Protein AF-A0AAN7L170-F1 (afdb_monomer_lite)

Secondary structure (DSSP, 8-state):
----SEEEE---HHHHSSEEEEETTEEEEEES--S-TTS--SS-HHHHHHHHHHHHHHHHHH-TT--SEEEEE-PPPP--BTTB----HHHHHHHHHHHHHHHHHS-HHHHTTEEEE--HHHHHT-GGGS---

InterPro domains:
  IPR026057 Trichome birefringence-like, C-terminal domain [PF13839] (2-132)

Organism: Trapa natans (NCBI:txid22666)

Foldseek 3Di:
DDADQEAEDEDFPVLQDFAFADDPNDGQDTHPDDPDPVDDRNAHSLRSVLVVLLVVLLCQLPDPPRPHAYEYEFDQFDQDDPPDGDGPPSRQVRNCNSLVNNCVVHDPNSNVRYYYRYCHVVNSVPSVPDDDD

Radius of gyration: 16.64 Å; chains: 1; bounding box: 42×38×43 Å

Structure (mmCIF, N/CA/C/O backbone):
data_AF-A0AAN7L170-F1
#
_entry.id   AF-A0AAN7L170-F1
#
loop_
_atom_site.group_PDB
_atom_site.id
_atom_site.type_symbol
_atom_site.label_atom_id
_atom_site.label_alt_id
_atom_site.label_comp_id
_atom_site.label_asym_id
_atom_site.label_entity_id
_atom_site.label_seq_id
_atom_site.pdbx_PDB_ins_code
_atom_site.Cartn_x
_atom_site.Cartn_y
_atom_site.Cartn_z
_atom_site.occupancy
_atom_site.B_iso_or_equiv
_atom_site.auth_seq_id
_atom_site.auth_comp_id
_atom_site.auth_asym_id
_atom_site.auth_atom_id
_atom_site.pdbx_PDB_model_num
ATOM 1 N N . MET A 1 1 ? -20.325 -2.074 2.625 1.00 55.62 1 MET A N 1
ATOM 2 C CA . MET A 1 1 ? -19.221 -3.059 2.643 1.00 55.62 1 MET A CA 1
ATOM 3 C C . MET A 1 1 ? -19.632 -4.256 3.482 1.00 55.62 1 MET A C 1
ATOM 5 O O . MET A 1 1 ? -20.476 -4.064 4.352 1.00 55.62 1 MET A O 1
ATOM 9 N N . PRO A 1 2 ? -19.089 -5.459 3.235 1.00 61.72 2 PRO A N 1
ATOM 10 C CA . PRO A 1 2 ? -19.420 -6.644 4.025 1.00 61.72 2 PRO A CA 1
ATOM 11 C C . PRO A 1 2 ? -18.916 -6.493 5.468 1.00 61.72 2 PRO A C 1
ATOM 13 O O . PRO A 1 2 ? -17.970 -5.743 5.712 1.00 61.72 2 PRO A O 1
ATOM 16 N N . GLY A 1 3 ? -19.551 -7.192 6.411 1.00 85.81 3 GLY A N 1
ATOM 17 C CA . GLY A 1 3 ? -19.223 -7.189 7.843 1.00 85.81 3 GLY A CA 1
ATOM 18 C C . GLY A 1 3 ? -17.949 -7.965 8.180 1.00 85.81 3 GLY A C 1
ATOM 19 O O . GLY A 1 3 ? -17.995 -8.881 8.988 1.00 85.81 3 GLY A O 1
ATOM 20 N N . PHE A 1 4 ? -16.836 -7.646 7.518 1.00 93.44 4 PHE A N 1
ATOM 21 C CA . PHE A 1 4 ? -15.537 -8.221 7.849 1.00 93.44 4 PHE A CA 1
ATOM 22 C C . PHE A 1 4 ? -14.966 -7.558 9.101 1.00 93.44 4 PHE A C 1
ATOM 24 O O . PHE A 1 4 ? -14.847 -6.332 9.157 1.00 93.44 4 PHE A O 1
ATOM 31 N N . ASP A 1 5 ? -14.545 -8.375 10.060 1.00 95.62 5 ASP A N 1
ATOM 32 C CA . ASP A 1 5 ? -13.844 -7.905 11.256 1.00 95.62 5 ASP A CA 1
ATOM 33 C C . ASP A 1 5 ? -12.370 -7.591 10.974 1.00 95.62 5 ASP A C 1
ATOM 35 O O . ASP A 1 5 ? -11.798 -6.684 11.577 1.00 95.62 5 ASP A O 1
ATOM 39 N N . VAL A 1 6 ? -11.753 -8.320 10.037 1.00 96.62 6 VAL A N 1
ATOM 40 C CA . VAL A 1 6 ? -10.362 -8.118 9.615 1.00 96.62 6 VAL A CA 1
ATOM 41 C C . VAL A 1 6 ? -10.244 -8.272 8.101 1.00 96.62 6 VAL A C 1
ATOM 43 O O . VAL A 1 6 ? -10.742 -9.235 7.522 1.00 96.62 6 VAL A O 1
ATOM 46 N N . VAL A 1 7 ? -9.543 -7.338 7.464 1.00 96.56 7 VAL A N 1
ATOM 47 C CA . VAL A 1 7 ? -9.187 -7.372 6.043 1.00 96.56 7 VAL A CA 1
ATOM 48 C C . VAL A 1 7 ? -7.672 -7.287 5.929 1.00 96.56 7 VAL A C 1
ATOM 50 O O . VAL A 1 7 ? -7.090 -6.282 6.324 1.00 96.56 7 VAL A O 1
ATOM 53 N N . LEU A 1 8 ? -7.033 -8.313 5.368 1.00 96.38 8 LEU A N 1
ATOM 54 C CA . LEU A 1 8 ? -5.612 -8.289 5.020 1.00 96.38 8 LEU A CA 1
ATOM 55 C C . LEU A 1 8 ? -5.464 -8.070 3.513 1.00 96.38 8 LEU A C 1
ATOM 57 O O . LEU A 1 8 ? -5.891 -8.899 2.712 1.00 96.38 8 LEU A O 1
ATOM 61 N N . LEU A 1 9 ? -4.853 -6.953 3.137 1.00 94.50 9 LEU A N 1
ATOM 62 C CA . LEU A 1 9 ? -4.523 -6.606 1.764 1.00 94.50 9 LEU A CA 1
ATOM 63 C C . LEU A 1 9 ? -3.053 -6.930 1.505 1.00 94.50 9 LEU A C 1
ATOM 65 O O . LEU A 1 9 ? -2.171 -6.510 2.251 1.00 94.50 9 LEU A O 1
ATOM 69 N N . SER A 1 10 ? -2.804 -7.661 0.425 1.00 90.81 10 SER A N 1
ATOM 70 C CA . SER A 1 10 ? -1.468 -7.965 -0.076 1.00 90.81 10 SER A CA 1
ATOM 71 C C . SER A 1 10 ? -1.468 -7.802 -1.591 1.00 90.81 10 SER A C 1
ATOM 73 O O . SER A 1 10 ? -2.327 -8.356 -2.277 1.00 90.81 10 SER A O 1
ATOM 75 N N . SER A 1 11 ? -0.532 -7.014 -2.107 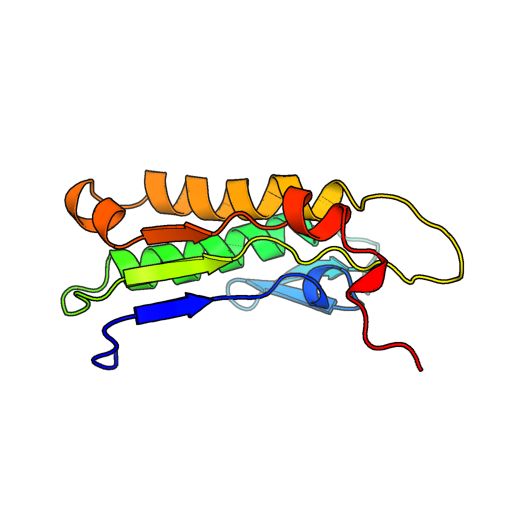1.00 87.62 11 SER A N 1
ATOM 76 C CA . SER A 1 11 ? -0.321 -6.778 -3.535 1.00 87.62 11 SER A CA 1
ATOM 77 C C . SER A 1 11 ? 1.146 -6.375 -3.748 1.00 87.62 11 SER A C 1
ATOM 79 O O . SER A 1 11 ? 1.943 -6.492 -2.825 1.00 87.62 11 SER A O 1
ATOM 81 N N . GLY A 1 12 ? 1.530 -5.948 -4.951 1.00 82.19 12 GLY A N 1
ATOM 82 C CA . GLY A 1 12 ? 2.859 -5.376 -5.212 1.00 82.19 12 GLY A CA 1
ATOM 83 C C . GLY A 1 12 ? 3.509 -5.931 -6.471 1.00 82.19 12 GLY A C 1
ATOM 84 O O . GLY A 1 12 ? 3.679 -5.193 -7.437 1.00 82.19 12 GLY A O 1
ATOM 85 N N . HIS A 1 13 ? 3.789 -7.239 -6.518 1.00 82.81 13 HIS A N 1
ATOM 86 C CA . HIS A 1 13 ? 4.553 -7.856 -7.618 1.00 82.81 13 HIS A CA 1
ATOM 87 C C . HIS A 1 13 ? 4.003 -7.537 -9.014 1.00 82.81 13 HIS A C 1
ATOM 89 O O . HIS A 1 13 ? 4.769 -7.251 -9.930 1.00 82.81 13 HIS A O 1
ATOM 95 N N . TRP A 1 14 ? 2.678 -7.533 -9.199 1.00 85.25 14 TRP A N 1
ATOM 96 C CA . TRP A 1 14 ? 2.072 -7.268 -10.512 1.00 85.25 14 TRP A CA 1
ATOM 97 C C . TRP A 1 14 ? 2.289 -5.837 -11.008 1.00 85.25 14 TRP A C 1
ATOM 99 O O . TRP A 1 14 ? 2.293 -5.615 -12.215 1.00 85.25 14 TRP A O 1
ATOM 109 N N . PHE A 1 15 ? 2.543 -4.879 -10.113 1.00 87.19 15 PHE A N 1
ATOM 110 C CA . PHE A 1 15 ? 2.896 -3.519 -10.512 1.00 87.19 15 PHE A CA 1
ATOM 111 C C . PHE A 1 15 ? 4.307 -3.449 -11.098 1.00 87.19 15 PHE A C 1
ATOM 113 O O . PHE A 1 15 ? 4.568 -2.544 -11.874 1.00 87.19 15 PHE A O 1
ATOM 120 N N . ALA A 1 16 ? 5.203 -4.392 -10.795 1.00 81.75 16 ALA A N 1
ATOM 121 C CA . ALA A 1 16 ? 6.535 -4.450 -11.402 1.00 81.75 16 ALA A CA 1
ATOM 122 C C . ALA A 1 16 ? 6.563 -5.198 -12.752 1.00 81.75 16 ALA A C 1
ATOM 124 O O . ALA A 1 16 ? 7.529 -5.064 -13.507 1.00 81.75 16 ALA A O 1
ATOM 125 N N . LYS A 1 17 ? 5.514 -5.971 -13.076 1.00 85.06 17 LYS A N 1
ATOM 126 C CA . LYS A 1 17 ? 5.393 -6.733 -14.332 1.00 85.06 17 LYS A CA 1
ATOM 127 C C . LYS A 1 17 ? 4.761 -5.889 -15.448 1.00 85.06 17 LYS A C 1
ATOM 129 O O . LYS A 1 17 ? 4.399 -4.733 -15.244 1.00 85.06 17 LYS A O 1
ATOM 134 N N . GLN A 1 18 ? 4.655 -6.460 -16.652 1.00 89.75 18 GLN A N 1
ATOM 135 C CA . GLN A 1 18 ? 4.095 -5.758 -17.807 1.00 89.75 18 GLN A CA 1
ATOM 136 C C . GLN A 1 18 ? 2.624 -5.403 -17.568 1.00 89.75 18 GLN A C 1
ATOM 138 O O . GLN A 1 18 ? 1.774 -6.292 -17.517 1.00 89.75 18 GLN A O 1
ATOM 143 N N . TYR A 1 19 ? 2.327 -4.110 -17.423 1.00 87.69 19 TYR A N 1
ATOM 144 C CA . TYR A 1 19 ? 0.996 -3.642 -17.037 1.00 87.69 19 TYR A CA 1
ATOM 145 C C . TYR A 1 19 ? 0.691 -2.229 -17.548 1.00 87.69 19 TYR A C 1
ATOM 147 O O . TYR A 1 19 ? 1.595 -1.459 -17.876 1.00 87.69 19 TYR A O 1
ATOM 155 N N . VAL A 1 20 ? -0.599 -1.887 -17.582 1.00 92.81 20 VAL A N 1
ATOM 156 C CA . VAL A 1 20 ? -1.114 -0.550 -17.918 1.00 92.81 20 VAL A CA 1
ATOM 157 C C . VAL A 1 20 ? -1.821 0.028 -16.705 1.00 92.81 20 VAL A C 1
ATOM 159 O O . VAL A 1 20 ? -2.649 -0.645 -16.093 1.00 92.81 20 VAL A O 1
ATOM 162 N N . TYR A 1 21 ? -1.536 1.285 -16.376 1.00 92.44 21 TYR A N 1
ATOM 163 C CA . TYR A 1 21 ? -2.194 1.986 -15.280 1.00 92.44 21 TYR A CA 1
ATOM 164 C C . TYR A 1 21 ? -3.259 2.919 -15.828 1.00 92.44 21 TYR A C 1
ATOM 166 O O . TYR A 1 21 ? -2.967 3.830 -16.608 1.00 92.44 21 TYR A O 1
ATOM 174 N N . ALA A 1 22 ? -4.494 2.688 -15.394 1.00 93.12 22 ALA A N 1
ATOM 175 C CA . ALA A 1 22 ? -5.637 3.512 -15.732 1.00 93.12 22 ALA A CA 1
ATOM 176 C C . ALA A 1 22 ? -6.207 4.170 -14.473 1.00 93.12 22 ALA A C 1
ATOM 178 O O . ALA A 1 22 ? -6.364 3.521 -13.439 1.00 93.12 22 ALA A O 1
ATOM 179 N N . LEU A 1 23 ? -6.532 5.455 -14.573 1.00 94.12 23 LEU A N 1
ATOM 180 C CA . LEU A 1 23 ? -7.178 6.227 -13.519 1.00 94.12 23 LEU A CA 1
ATOM 181 C C . LEU A 1 23 ? -8.239 7.120 -14.159 1.00 94.12 23 LEU A C 1
ATOM 183 O O . LEU A 1 23 ? -7.955 7.799 -15.139 1.00 94.12 23 LEU A O 1
ATOM 187 N N . ASN A 1 24 ? -9.463 7.116 -13.622 1.00 93.62 24 ASN A N 1
ATOM 188 C CA . ASN A 1 24 ? -10.585 7.911 -14.145 1.00 93.62 24 ASN A CA 1
ATOM 189 C C . ASN A 1 24 ? -10.823 7.716 -15.657 1.00 93.62 24 ASN A C 1
ATOM 191 O O . ASN A 1 24 ? -11.024 8.679 -16.391 1.00 93.62 24 ASN A O 1
ATOM 195 N N . ASN A 1 25 ? -10.781 6.461 -16.118 1.00 92.69 25 ASN A N 1
ATOM 196 C CA . ASN A 1 25 ? -10.895 6.071 -17.530 1.00 92.69 25 ASN A CA 1
ATOM 197 C C . ASN A 1 25 ? -9.793 6.630 -18.457 1.00 92.69 25 ASN A C 1
ATOM 199 O O . ASN A 1 25 ? -9.921 6.542 -19.676 1.00 92.69 25 ASN A O 1
ATOM 203 N N . GLU A 1 26 ? -8.692 7.156 -17.911 1.00 92.94 26 GLU A N 1
ATOM 204 C CA . GLU A 1 26 ? -7.515 7.591 -18.665 1.00 92.94 26 GLU A CA 1
ATOM 205 C C . GLU A 1 26 ? -6.333 6.643 -18.420 1.00 92.94 26 GLU A C 1
ATOM 207 O O . GLU A 1 26 ? -6.044 6.284 -17.280 1.00 92.94 26 GLU A O 1
ATOM 212 N N . VAL A 1 27 ? -5.606 6.269 -19.478 1.00 93.31 27 VAL A N 1
ATOM 213 C CA . VAL A 1 27 ? -4.304 5.596 -19.347 1.00 93.31 27 VAL A CA 1
ATOM 214 C C . VAL A 1 27 ? -3.257 6.621 -18.910 1.00 93.31 27 VAL A C 1
ATOM 216 O O . VAL A 1 27 ? -2.880 7.502 -19.682 1.00 93.31 27 VAL A O 1
ATOM 219 N N . VAL A 1 28 ? -2.777 6.494 -17.675 1.00 94.56 28 VAL A N 1
ATOM 220 C CA . VAL A 1 28 ? -1.855 7.448 -17.035 1.00 94.56 28 VAL A CA 1
ATOM 221 C C . VAL A 1 28 ? -0.411 6.948 -16.980 1.00 94.56 28 VAL A C 1
ATOM 223 O O . VAL A 1 28 ? 0.500 7.734 -16.718 1.00 94.56 28 VAL A O 1
ATOM 226 N N . GLY A 1 29 ? -0.183 5.662 -17.249 1.00 93.75 29 GLY A N 1
ATOM 227 C CA . GLY A 1 29 ? 1.148 5.068 -17.225 1.00 93.75 29 GLY A CA 1
ATOM 228 C C . GLY A 1 29 ? 1.172 3.595 -17.604 1.00 93.75 29 GLY A C 1
ATOM 229 O O . GLY A 1 29 ? 0.141 3.003 -17.930 1.00 93.75 29 GLY A O 1
ATOM 230 N N . GLY A 1 30 ? 2.358 3.002 -17.542 1.00 90.81 30 GLY A N 1
ATOM 231 C CA . GLY A 1 30 ? 2.571 1.574 -17.736 1.00 90.81 30 GLY A CA 1
ATOM 232 C C . GLY A 1 30 ? 3.918 1.133 -17.176 1.00 90.81 30 GLY A C 1
ATOM 233 O O . GLY A 1 30 ? 4.728 1.959 -16.758 1.00 90.81 30 GLY A O 1
ATOM 234 N N . GLN A 1 31 ? 4.144 -0.174 -17.166 1.00 89.50 31 GLN A N 1
ATOM 235 C CA . GLN A 1 31 ? 5.397 -0.796 -16.745 1.00 89.50 31 GLN A CA 1
ATOM 236 C C . GLN A 1 31 ? 5.794 -1.847 -17.769 1.00 89.50 31 GLN A C 1
ATOM 238 O O . GLN A 1 31 ? 4.942 -2.598 -18.241 1.00 89.50 31 GLN A O 1
ATOM 243 N N . LEU A 1 32 ? 7.071 -1.850 -18.166 1.00 87.19 32 LEU A N 1
ATOM 244 C CA . LEU A 1 32 ? 7.640 -2.676 -19.249 1.00 87.19 32 LEU A CA 1
ATOM 245 C C . LEU A 1 32 ? 6.958 -2.523 -20.629 1.00 87.19 32 LEU A C 1
ATOM 247 O O . LEU A 1 32 ? 7.388 -3.133 -21.603 1.00 87.19 32 LEU A O 1
ATOM 251 N N . TRP A 1 33 ? 5.930 -1.678 -20.743 1.00 84.62 33 TRP A N 1
ATOM 252 C CA . TRP A 1 33 ? 5.205 -1.395 -21.973 1.00 84.62 33 TRP A CA 1
ATOM 253 C C . TRP A 1 33 ? 4.594 0.011 -21.931 1.00 84.62 33 TRP A C 1
ATOM 255 O O . TRP A 1 33 ? 3.911 0.378 -20.976 1.00 84.62 33 TRP A O 1
ATOM 265 N N . TRP A 1 34 ? 4.824 0.793 -22.989 1.00 89.69 34 TRP A N 1
ATOM 266 C CA . TRP A 1 34 ? 4.192 2.097 -23.203 1.00 89.69 34 TRP A CA 1
ATOM 267 C C . TRP A 1 34 ? 3.951 2.308 -24.708 1.00 89.69 34 TRP A C 1
ATOM 269 O O . TRP A 1 34 ? 4.920 2.392 -25.469 1.00 89.69 34 TRP A O 1
ATOM 279 N N . PRO A 1 35 ? 2.686 2.350 -25.168 1.00 82.50 35 PRO A N 1
ATOM 280 C CA . PRO A 1 35 ? 2.357 2.203 -26.588 1.00 82.50 35 PRO A CA 1
ATOM 281 C C . PRO A 1 35 ? 2.606 3.465 -27.410 1.00 82.50 35 PRO A C 1
ATOM 283 O O . PRO A 1 35 ? 2.808 3.382 -28.615 1.00 82.50 35 PRO A O 1
ATOM 286 N N . ASP A 1 36 ? 2.578 4.635 -26.779 1.00 84.44 36 ASP A N 1
ATOM 287 C CA . ASP A 1 36 ? 2.684 5.912 -27.474 1.00 84.44 36 ASP A CA 1
ATOM 288 C C . ASP A 1 36 ? 3.789 6.741 -26.835 1.00 84.44 36 ASP A C 1
ATOM 290 O O . ASP A 1 36 ? 3.615 7.391 -25.808 1.00 84.44 36 ASP A O 1
ATOM 294 N N . LYS A 1 37 ? 4.953 6.683 -27.477 1.00 84.12 37 LYS A N 1
ATOM 295 C CA . LYS A 1 37 ? 6.182 7.333 -27.023 1.00 84.12 37 LYS A CA 1
ATOM 296 C C . LYS A 1 37 ? 6.163 8.853 -27.205 1.00 84.12 37 LYS A C 1
ATOM 298 O O . LYS A 1 37 ? 7.098 9.503 -26.754 1.00 84.12 37 LYS A O 1
ATOM 303 N N . SER A 1 38 ? 5.141 9.418 -27.856 1.00 89.31 38 SER A N 1
ATOM 304 C CA . SER A 1 38 ? 5.008 10.873 -28.007 1.00 89.31 38 SER A CA 1
ATOM 305 C C . SER A 1 38 ? 4.508 11.556 -26.729 1.00 89.31 38 SER A C 1
ATOM 307 O O . SER A 1 38 ? 4.740 12.747 -26.532 1.00 89.31 38 SER A O 1
ATOM 309 N N . ARG A 1 39 ? 3.868 10.793 -25.833 1.00 87.62 39 ARG A N 1
ATOM 310 C CA . ARG A 1 39 ? 3.369 11.251 -24.532 1.00 87.62 39 ARG A CA 1
ATOM 311 C C . ARG A 1 39 ? 4.207 10.683 -23.392 1.00 87.62 39 ARG A C 1
ATOM 313 O O . ARG A 1 39 ? 4.532 9.496 -23.373 1.00 87.62 39 ARG A O 1
ATOM 320 N N . SER A 1 40 ? 4.507 11.523 -22.409 1.00 90.31 40 SER A N 1
ATOM 321 C CA . SER A 1 40 ? 5.146 11.096 -21.164 1.00 90.31 40 SER A CA 1
ATOM 322 C C . SER A 1 40 ? 4.154 10.352 -20.272 1.00 90.31 40 SER A C 1
ATOM 324 O O . SER A 1 40 ? 2.969 10.691 -20.225 1.00 90.31 40 SER A O 1
ATOM 326 N N . MET A 1 41 ? 4.641 9.362 -19.523 1.00 92.75 41 MET A N 1
ATOM 327 C CA . MET A 1 41 ? 3.858 8.751 -18.447 1.00 92.75 41 MET A CA 1
ATOM 328 C C . MET A 1 41 ? 3.617 9.780 -17.338 1.00 92.75 41 MET A C 1
ATOM 330 O O . MET A 1 41 ? 4.543 10.479 -16.928 1.00 92.75 41 MET A O 1
ATOM 334 N N . LYS A 1 42 ? 2.380 9.856 -16.839 1.00 94.31 42 LYS A N 1
ATOM 335 C CA . LYS A 1 42 ? 2.020 10.681 -15.674 1.00 94.31 42 LYS A CA 1
ATOM 336 C C . LYS A 1 42 ? 2.305 9.948 -14.363 1.00 94.31 42 LYS A C 1
ATOM 338 O O . LYS A 1 42 ? 2.569 10.580 -13.347 1.00 94.31 42 LYS A O 1
ATOM 343 N N . VAL A 1 43 ? 2.212 8.619 -14.390 1.00 91.88 43 VAL A N 1
ATOM 344 C CA . VAL A 1 43 ? 2.328 7.744 -13.222 1.00 91.88 43 VAL A CA 1
ATOM 345 C C . VAL A 1 43 ? 3.209 6.549 -13.590 1.00 91.88 43 VAL A C 1
ATOM 347 O O . VAL A 1 43 ? 2.944 5.868 -14.574 1.00 91.88 43 VAL A O 1
ATOM 350 N N . ASN A 1 44 ? 4.262 6.290 -12.818 1.00 88.88 44 ASN A N 1
ATOM 351 C CA . ASN A 1 44 ? 5.070 5.070 -12.934 1.00 88.88 44 ASN A CA 1
ATOM 352 C C . ASN A 1 44 ? 4.472 3.929 -12.084 1.00 88.88 44 ASN A C 1
ATOM 354 O O . ASN A 1 44 ? 3.503 4.134 -11.354 1.00 88.88 44 ASN A O 1
ATOM 358 N N . ASN A 1 45 ? 5.055 2.731 -12.156 1.00 86.19 45 ASN A N 1
ATOM 359 C CA . ASN A 1 45 ? 4.664 1.561 -11.352 1.00 86.19 45 ASN A CA 1
ATOM 360 C C . ASN A 1 45 ? 4.486 1.874 -9.864 1.00 86.19 45 ASN A C 1
ATOM 362 O O . ASN A 1 45 ? 3.469 1.551 -9.249 1.00 86.19 45 ASN A O 1
ATOM 366 N N . THR A 1 46 ? 5.464 2.584 -9.330 1.00 85.12 46 THR A N 1
ATOM 367 C CA . THR A 1 46 ? 5.543 3.075 -7.971 1.00 85.12 46 THR A CA 1
ATOM 368 C C . THR A 1 46 ? 4.357 3.952 -7.579 1.00 85.12 46 THR A C 1
ATOM 370 O O . THR A 1 46 ? 3.670 3.698 -6.585 1.00 85.12 46 THR A O 1
ATOM 373 N N . GLY A 1 47 ? 4.093 4.988 -8.375 1.00 89.94 47 GLY A N 1
ATOM 374 C CA . GLY A 1 47 ? 2.977 5.896 -8.157 1.00 89.94 47 GLY A CA 1
ATOM 375 C C . GLY A 1 47 ? 1.636 5.181 -8.300 1.00 89.94 47 GLY A C 1
ATOM 376 O O . GLY A 1 47 ? 0.732 5.421 -7.504 1.00 89.94 47 GLY A O 1
ATOM 377 N N . ALA A 1 48 ? 1.518 4.256 -9.254 1.00 91.75 48 ALA A N 1
ATOM 378 C CA . ALA A 1 48 ? 0.296 3.495 -9.480 1.00 91.75 48 ALA A CA 1
ATOM 379 C C . ALA A 1 48 ? -0.044 2.605 -8.279 1.00 91.75 48 ALA A C 1
ATOM 381 O O . ALA A 1 48 ? -1.186 2.618 -7.812 1.00 91.75 48 ALA A O 1
ATOM 382 N N . TYR A 1 49 ? 0.947 1.891 -7.734 1.00 90.25 49 TYR A N 1
ATOM 383 C CA . TYR A 1 49 ? 0.768 1.107 -6.514 1.00 90.25 49 TYR A CA 1
ATOM 384 C C . TYR A 1 49 ? 0.346 2.002 -5.351 1.00 90.25 49 TYR A C 1
ATOM 386 O O . TYR A 1 49 ? -0.655 1.746 -4.681 1.00 90.25 49 TYR A O 1
ATOM 394 N N . GLY A 1 50 ? 1.078 3.097 -5.149 1.00 91.44 50 GLY A N 1
ATOM 395 C CA . GLY A 1 50 ? 0.804 4.031 -4.074 1.00 91.44 50 GLY A CA 1
ATOM 396 C C . GLY A 1 50 ? -0.611 4.623 -4.134 1.00 91.44 50 GLY A C 1
ATOM 397 O O . GLY A 1 50 ? -1.255 4.746 -3.092 1.00 91.44 50 GLY A O 1
ATOM 398 N N . ILE A 1 51 ? -1.095 5.002 -5.320 1.00 93.56 51 ILE A N 1
ATOM 399 C CA . ILE A 1 51 ? -2.463 5.508 -5.527 1.00 93.56 51 ILE A CA 1
ATOM 400 C C . ILE A 1 51 ? -3.485 4.409 -5.217 1.00 93.56 51 ILE A C 1
ATOM 402 O O . ILE A 1 51 ? -4.487 4.669 -4.549 1.00 93.56 51 ILE A O 1
ATOM 406 N N . SER A 1 52 ? -3.228 3.177 -5.664 1.00 93.44 52 SER A N 1
ATOM 407 C CA . SER A 1 52 ? -4.093 2.026 -5.393 1.00 93.44 52 SER A CA 1
ATOM 408 C C . SER A 1 52 ? -4.210 1.747 -3.890 1.00 93.44 52 SER A C 1
ATOM 410 O O . SER A 1 52 ? -5.324 1.635 -3.374 1.00 93.44 52 SER A O 1
ATOM 412 N N . ALA A 1 53 ? -3.079 1.683 -3.180 1.00 93.56 53 ALA A N 1
ATOM 413 C CA . ALA A 1 53 ? -3.025 1.450 -1.738 1.00 93.56 53 ALA A CA 1
ATOM 414 C C . ALA A 1 53 ? -3.726 2.570 -0.954 1.00 93.56 53 ALA A C 1
ATOM 416 O O . ALA A 1 53 ? -4.577 2.292 -0.109 1.00 93.56 53 ALA A O 1
ATOM 417 N N . GLU A 1 54 ? -3.447 3.835 -1.282 1.00 94.88 54 GLU A N 1
ATOM 418 C CA . GLU A 1 54 ? -4.117 4.976 -0.652 1.00 94.88 54 GLU A CA 1
ATOM 419 C C . GLU A 1 54 ? -5.638 4.900 -0.836 1.00 94.88 54 GLU A C 1
ATOM 421 O O . GLU A 1 54 ? -6.396 5.090 0.119 1.00 94.88 54 GLU A O 1
ATOM 426 N N . THR A 1 55 ? -6.085 4.608 -2.061 1.00 95.50 55 THR A N 1
ATOM 427 C CA . THR A 1 55 ? -7.505 4.588 -2.427 1.00 95.50 55 THR A CA 1
ATOM 428 C C . THR A 1 55 ? -8.262 3.536 -1.629 1.00 95.50 55 THR A C 1
ATOM 430 O O . THR A 1 55 ? -9.276 3.850 -1.003 1.00 95.50 55 THR A O 1
ATOM 433 N N . VAL A 1 56 ? -7.765 2.296 -1.608 1.00 95.44 56 VAL A N 1
ATOM 434 C CA . VAL A 1 56 ? -8.452 1.197 -0.921 1.00 95.44 56 VAL A CA 1
ATOM 435 C C . VAL A 1 56 ? -8.443 1.383 0.599 1.00 95.44 56 VAL A C 1
ATOM 437 O O . VAL A 1 56 ? -9.480 1.213 1.240 1.00 95.44 56 VAL A O 1
ATOM 440 N N . LEU A 1 57 ? -7.319 1.811 1.184 1.00 95.81 57 LEU A N 1
ATOM 441 C CA . LEU A 1 57 ? -7.205 2.022 2.631 1.00 95.81 57 LEU A CA 1
ATOM 442 C C . LEU A 1 57 ? -8.091 3.174 3.108 1.00 95.81 57 LEU A C 1
ATOM 444 O O . LEU A 1 57 ? -8.806 3.036 4.103 1.00 95.81 57 LEU A O 1
ATOM 448 N N . SER A 1 58 ? -8.107 4.283 2.363 1.00 95.88 58 SER A N 1
ATOM 449 C CA . SER A 1 58 ? -8.983 5.420 2.658 1.00 95.88 58 SER A CA 1
ATOM 450 C C . SER A 1 58 ? -10.455 5.022 2.559 1.00 95.88 58 SER A C 1
ATOM 452 O O . SER A 1 58 ? -11.256 5.431 3.401 1.00 95.88 58 SER A O 1
ATOM 454 N N . ALA A 1 59 ? -10.821 4.193 1.574 1.00 95.50 59 ALA A N 1
ATOM 455 C CA . ALA A 1 59 ? -12.187 3.703 1.409 1.00 95.50 59 ALA A CA 1
ATOM 456 C C . ALA A 1 59 ? -12.641 2.837 2.594 1.00 95.50 59 ALA A C 1
ATOM 458 O O . ALA A 1 59 ? -13.736 3.051 3.107 1.00 95.50 59 ALA A O 1
ATOM 459 N N . PHE A 1 60 ? -11.804 1.911 3.077 1.00 95.62 60 PHE A N 1
ATOM 460 C CA . PHE A 1 60 ? -12.118 1.130 4.280 1.00 95.62 60 PHE A CA 1
ATOM 461 C C . PHE A 1 60 ? -12.234 2.018 5.520 1.00 95.62 60 PHE A C 1
ATOM 463 O O . PHE A 1 60 ? -13.251 1.994 6.213 1.00 95.62 60 PHE A O 1
ATOM 470 N N . ALA A 1 61 ? -11.224 2.846 5.787 1.00 94.88 61 ALA A N 1
ATOM 471 C CA . ALA A 1 61 ? -11.174 3.668 6.991 1.00 94.88 61 ALA A CA 1
ATOM 472 C C . ALA A 1 61 ? -12.363 4.642 7.098 1.00 94.88 61 ALA A C 1
ATOM 474 O O . ALA A 1 61 ? -12.957 4.774 8.176 1.00 94.88 61 ALA A O 1
ATOM 475 N N . SER A 1 62 ? -12.733 5.277 5.980 1.00 94.06 62 SER A N 1
ATOM 476 C CA . SER A 1 62 ? -13.811 6.272 5.909 1.00 94.06 62 SER A CA 1
ATOM 477 C C . SER A 1 62 ? -15.214 5.681 5.763 1.00 94.06 62 SER A C 1
ATOM 479 O O . SER A 1 62 ? -16.193 6.412 5.922 1.00 94.06 62 SER A O 1
ATOM 481 N N . HIS A 1 63 ? -15.357 4.376 5.501 1.00 93.69 63 HIS A N 1
ATOM 482 C CA . HIS A 1 63 ? -16.682 3.793 5.335 1.00 93.69 63 HIS A CA 1
ATOM 483 C C . HIS A 1 63 ? -17.474 3.865 6.658 1.00 93.69 63 HIS A C 1
ATOM 485 O O . HIS A 1 63 ? -17.026 3.320 7.673 1.00 93.69 63 HIS A O 1
ATOM 491 N N . PRO A 1 64 ? -18.688 4.462 6.665 1.00 91.56 64 PRO A N 1
ATOM 492 C CA . PRO A 1 64 ? -19.444 4.721 7.897 1.00 91.56 64 PRO A CA 1
ATOM 493 C C . PRO A 1 64 ? -19.790 3.468 8.712 1.00 91.56 64 PRO A C 1
ATOM 495 O O . PRO A 1 64 ? -19.7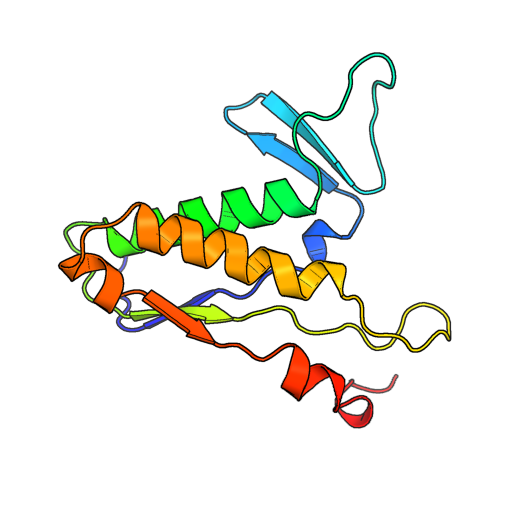88 3.521 9.937 1.00 91.56 64 PRO A O 1
ATOM 498 N N . ASN A 1 65 ? -20.031 2.337 8.044 1.00 92.00 65 ASN A N 1
ATOM 499 C CA . ASN A 1 65 ? -20.464 1.089 8.676 1.00 92.00 65 ASN A CA 1
ATOM 500 C C . ASN A 1 65 ? -19.325 0.073 8.848 1.00 92.00 65 ASN A C 1
ATOM 502 O O . ASN A 1 65 ? -19.580 -1.055 9.255 1.00 92.00 65 ASN A O 1
ATOM 506 N N . TYR A 1 66 ? -18.085 0.432 8.503 1.00 93.75 66 TYR A N 1
ATOM 507 C CA . TYR A 1 66 ? -16.940 -0.454 8.689 1.00 93.75 66 TYR A CA 1
ATOM 508 C C . TYR A 1 66 ? -16.299 -0.211 10.054 1.00 93.75 66 TYR A C 1
ATOM 510 O O . TYR A 1 66 ? -15.824 0.894 10.343 1.00 93.75 66 TYR A O 1
ATOM 518 N N . THR A 1 67 ? -16.275 -1.251 10.881 1.00 93.31 67 THR A N 1
ATOM 519 C CA . THR A 1 67 ? -15.686 -1.247 12.229 1.00 93.31 67 THR A CA 1
ATOM 520 C C . THR A 1 67 ? -14.479 -2.173 12.354 1.00 93.31 67 THR A C 1
ATOM 522 O O . THR A 1 67 ? -13.872 -2.216 13.420 1.00 93.31 67 THR A O 1
ATOM 525 N N . GLY A 1 68 ? -14.146 -2.906 11.290 1.00 94.81 68 GLY A N 1
ATOM 526 C CA . GLY A 1 68 ? -13.054 -3.868 11.276 1.00 94.81 68 GLY A CA 1
ATOM 527 C C . GLY A 1 68 ? -11.665 -3.235 11.197 1.00 94.81 68 GLY A C 1
ATOM 528 O O . GLY A 1 68 ? -11.496 -2.019 11.056 1.00 94.81 68 GLY A O 1
ATOM 529 N N . LEU A 1 69 ? -10.661 -4.104 11.263 1.00 97.00 69 LEU A N 1
ATOM 530 C CA . LEU A 1 69 ? -9.250 -3.786 11.097 1.00 97.00 69 LEU A CA 1
ATOM 531 C C . LEU A 1 69 ? -8.806 -4.075 9.661 1.00 97.00 69 LEU A C 1
ATOM 533 O O . LEU A 1 69 ? -8.860 -5.211 9.204 1.00 97.00 69 LEU A O 1
ATOM 537 N N . THR A 1 70 ? -8.313 -3.067 8.954 1.00 97.06 70 THR A N 1
ATOM 538 C CA . THR A 1 70 ? -7.660 -3.235 7.654 1.00 97.06 70 THR A CA 1
ATOM 539 C C . THR A 1 70 ? -6.150 -3.211 7.831 1.00 97.06 70 THR A C 1
ATOM 541 O O . THR A 1 70 ? -5.579 -2.240 8.326 1.00 97.06 70 THR A O 1
ATOM 544 N N . ILE A 1 71 ? -5.499 -4.278 7.397 1.00 96.81 71 ILE A N 1
ATOM 545 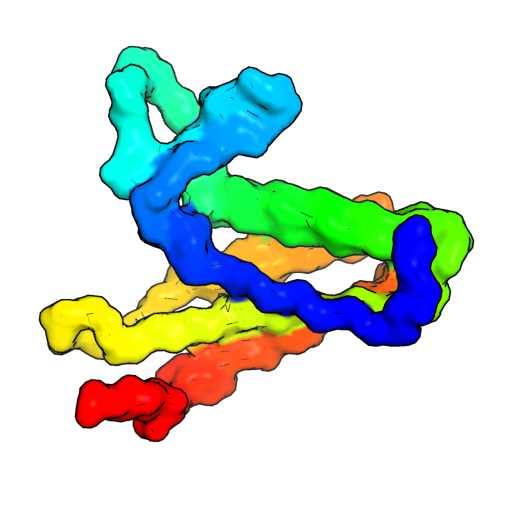C CA . ILE A 1 71 ? -4.054 -4.445 7.397 1.00 96.81 71 ILE A CA 1
ATOM 546 C C . ILE A 1 71 ? -3.599 -4.409 5.941 1.00 96.81 71 ILE A C 1
ATOM 548 O O . ILE A 1 71 ? -4.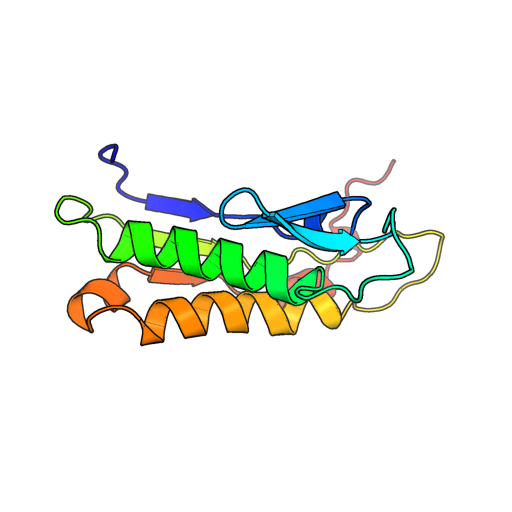151 -5.132 5.115 1.00 96.81 71 ILE A O 1
ATOM 552 N N . VAL A 1 72 ? -2.594 -3.602 5.618 1.00 94.69 72 VAL A N 1
ATOM 553 C CA . VAL A 1 72 ? -1.819 -3.769 4.382 1.00 94.69 72 VAL A CA 1
ATOM 554 C C . VAL A 1 72 ? -0.485 -4.401 4.743 1.00 94.69 72 VAL A C 1
ATOM 556 O O . VAL A 1 72 ? 0.189 -3.953 5.670 1.00 94.69 72 VAL A O 1
ATOM 559 N N . ARG A 1 73 ? -0.140 -5.484 4.055 1.00 92.81 73 ARG A N 1
ATOM 560 C CA . ARG A 1 73 ? 1.170 -6.124 4.156 1.00 92.81 73 ARG A CA 1
ATOM 561 C C . ARG A 1 73 ? 2.127 -5.427 3.197 1.00 92.81 73 ARG A C 1
ATOM 563 O O . ARG A 1 73 ? 1.720 -5.161 2.066 1.00 92.81 73 ARG A O 1
ATOM 570 N N . SER A 1 74 ? 3.356 -5.170 3.635 1.00 89.38 74 SER A N 1
ATOM 571 C CA . SER A 1 74 ? 4.404 -4.711 2.727 1.00 89.38 74 SER A CA 1
ATOM 572 C C . SER A 1 74 ? 4.906 -5.835 1.797 1.00 89.38 74 SER A C 1
ATOM 574 O O . SER A 1 74 ? 4.381 -6.958 1.781 1.00 89.38 74 SER A O 1
ATOM 576 N N . TYR A 1 75 ? 5.868 -5.498 0.951 1.00 85.81 75 TYR A N 1
ATOM 577 C CA . TYR A 1 75 ? 6.255 -6.203 -0.247 1.00 85.81 75 TYR A CA 1
ATOM 578 C C . TYR A 1 75 ? 6.900 -7.517 0.156 1.00 85.8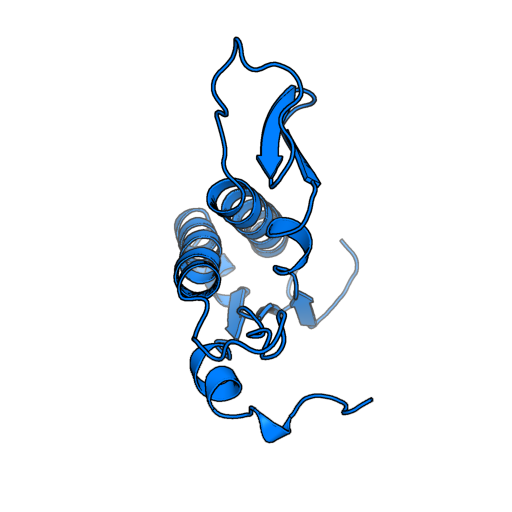1 75 TYR A C 1
ATOM 580 O O . TYR A 1 75 ? 7.683 -7.586 1.099 1.00 85.81 75 TYR A O 1
ATOM 588 N N . SER A 1 76 ? 6.578 -8.583 -0.573 1.00 84.12 76 SER A N 1
ATOM 589 C CA . SER A 1 76 ? 7.374 -9.805 -0.478 1.00 84.12 76 SER A CA 1
ATOM 590 C C . SER A 1 76 ? 8.551 -9.627 -1.420 1.00 84.12 76 SER A C 1
ATOM 592 O O . SER A 1 76 ? 8.307 -9.499 -2.614 1.00 84.12 76 SER A O 1
ATOM 594 N N . PRO A 1 77 ? 9.805 -9.632 -0.959 1.00 77.62 77 PRO A N 1
ATOM 595 C CA . PRO A 1 77 ? 10.926 -9.668 -1.882 1.00 77.62 77 PRO A CA 1
ATOM 596 C C . PRO A 1 77 ? 10.853 -10.927 -2.757 1.00 77.62 77 PRO A C 1
ATOM 598 O O . PRO A 1 77 ? 10.599 -12.022 -2.253 1.00 77.62 77 PRO A O 1
ATOM 601 N N . ASP A 1 78 ? 11.060 -10.765 -4.065 1.00 69.19 78 ASP A N 1
ATOM 602 C CA . ASP A 1 78 ? 11.369 -11.892 -4.946 1.00 69.19 78 ASP A CA 1
ATOM 603 C C . ASP A 1 78 ? 12.859 -12.221 -4.766 1.00 69.19 78 ASP A C 1
ATOM 605 O O . ASP A 1 78 ? 13.702 -11.327 -4.838 1.00 69.19 78 ASP A O 1
ATOM 609 N N . HIS A 1 79 ? 13.212 -13.491 -4.551 1.00 63.19 79 HIS A N 1
ATOM 610 C CA . HIS A 1 79 ? 14.620 -13.910 -4.457 1.00 63.19 79 HIS A CA 1
ATOM 611 C C . HIS A 1 79 ? 15.143 -14.597 -5.727 1.00 63.19 79 HIS A C 1
ATOM 613 O O . HIS A 1 79 ? 16.276 -15.078 -5.739 1.00 63.19 79 HIS A O 1
ATOM 619 N N . TYR A 1 80 ? 14.350 -14.643 -6.806 1.00 51.00 80 TYR A N 1
ATOM 620 C CA . TYR A 1 80 ? 14.754 -15.285 -8.056 1.00 51.00 80 TYR A CA 1
ATOM 621 C C . TYR A 1 80 ? 14.315 -14.503 -9.303 1.00 51.00 80 TYR A C 1
ATOM 623 O O . TYR A 1 80 ? 13.225 -14.699 -9.833 1.00 51.00 80 TYR A O 1
ATOM 631 N N . GLU A 1 81 ? 15.211 -13.675 -9.843 1.00 50.44 81 GLU A N 1
ATOM 632 C CA . GLU A 1 81 ? 15.181 -13.278 -11.256 1.00 50.44 81 GLU A CA 1
ATOM 633 C C . GLU A 1 81 ? 16.550 -13.571 -11.894 1.00 50.44 81 GLU A C 1
ATOM 635 O O . GLU A 1 81 ? 17.512 -12.816 -11.760 1.00 50.44 81 GLU A O 1
ATOM 640 N N . GLY A 1 82 ? 16.656 -14.711 -12.586 1.00 45.75 82 GLY A N 1
ATOM 641 C CA . GLY A 1 82 ? 17.763 -14.983 -13.513 1.00 45.75 82 GLY A CA 1
ATOM 642 C C . GLY A 1 82 ? 19.163 -15.100 -12.891 1.00 45.75 82 GLY A C 1
ATOM 643 O O . GLY A 1 82 ? 20.147 -14.826 -13.575 1.00 45.75 82 GLY A O 1
ATOM 644 N N . GLY A 1 83 ? 19.273 -15.496 -11.618 1.00 40.97 83 GLY A N 1
ATOM 645 C CA . GLY A 1 83 ? 20.558 -15.787 -10.967 1.00 40.97 83 GLY A CA 1
ATOM 646 C C . GLY A 1 83 ? 21.283 -14.588 -10.346 1.00 40.97 83 GLY A C 1
ATOM 647 O O . GLY A 1 83 ? 22.469 -14.700 -10.035 1.00 40.97 83 GLY A O 1
ATOM 648 N N . LYS A 1 84 ? 20.610 -13.445 -10.148 1.00 38.47 84 LYS A N 1
ATOM 649 C CA . LYS A 1 84 ? 21.163 -12.313 -9.388 1.00 38.47 84 LYS A CA 1
ATOM 650 C C . LYS A 1 84 ? 20.419 -12.126 -8.069 1.00 38.47 84 LYS A C 1
ATOM 652 O O . LYS A 1 84 ? 19.216 -11.901 -8.060 1.00 38.47 84 LYS A O 1
ATOM 657 N N . PHE A 1 85 ? 21.171 -12.185 -6.973 1.00 40.88 85 PHE A N 1
ATOM 658 C CA . PHE A 1 85 ? 20.701 -11.862 -5.631 1.00 40.88 85 PHE A CA 1
ATOM 659 C C . PHE A 1 85 ? 20.897 -10.367 -5.364 1.00 40.88 85 PHE A C 1
ATOM 661 O O . PHE A 1 85 ? 21.994 -9.840 -5.559 1.00 40.88 85 PHE A O 1
ATOM 668 N N . GLY A 1 86 ? 19.848 -9.687 -4.911 1.00 41.72 86 GLY A N 1
ATOM 669 C CA . GLY A 1 86 ? 19.931 -8.316 -4.422 1.00 41.72 86 GLY A CA 1
ATOM 670 C C . GLY A 1 86 ? 18.554 -7.793 -4.012 1.00 41.72 86 GLY A C 1
ATOM 671 O O . GLY A 1 86 ? 17.577 -8.105 -4.688 1.00 41.72 86 GLY A O 1
ATOM 672 N N . PRO A 1 87 ? 18.445 -7.021 -2.919 1.00 43.03 87 PRO A N 1
ATOM 673 C CA . PRO A 1 87 ? 17.167 -6.469 -2.488 1.00 43.03 87 PRO A CA 1
ATOM 674 C C . PRO A 1 87 ? 16.607 -5.529 -3.564 1.00 43.03 87 PRO A C 1
ATOM 676 O O . PRO A 1 87 ? 17.266 -4.561 -3.954 1.00 43.03 87 PRO A O 1
ATOM 679 N N . GLN A 1 88 ? 15.378 -5.773 -4.028 1.00 52.34 88 GLN A N 1
ATOM 680 C CA . GLN A 1 88 ? 14.613 -4.755 -4.750 1.00 52.34 88 GLN A CA 1
ATOM 681 C C . GLN A 1 88 ? 14.163 -3.676 -3.755 1.00 52.34 88 GLN A C 1
ATOM 683 O O . GLN A 1 88 ? 13.046 -3.697 -3.245 1.00 52.34 88 GLN A O 1
ATOM 688 N N . GLN A 1 89 ? 15.044 -2.702 -3.510 1.00 48.19 89 GLN A N 1
ATOM 689 C CA . GLN A 1 89 ? 14.767 -1.511 -2.690 1.00 48.19 89 GLN A CA 1
ATOM 690 C C . GLN A 1 89 ? 13.567 -0.694 -3.197 1.00 48.19 89 GLN A C 1
ATOM 692 O O . GLN A 1 89 ? 12.964 0.061 -2.437 1.00 48.19 89 GLN A O 1
ATOM 697 N N . GLU A 1 90 ? 13.198 -0.835 -4.475 1.00 51.47 90 GLU A N 1
ATOM 698 C CA . GLU A 1 90 ? 12.094 -0.071 -5.050 1.00 51.47 90 GLU A CA 1
ATOM 699 C C . GLU A 1 90 ? 10.733 -0.440 -4.448 1.00 51.47 90 GLU A C 1
ATOM 701 O O . GLU A 1 90 ? 9.933 0.462 -4.268 1.00 51.47 90 GLU A O 1
ATOM 706 N N . GLY A 1 91 ? 10.452 -1.697 -4.077 1.00 52.56 91 GLY A N 1
ATOM 707 C CA . GLY A 1 91 ? 9.130 -2.078 -3.541 1.00 52.56 91 GLY A CA 1
ATOM 708 C C . GLY A 1 91 ? 8.853 -1.547 -2.125 1.00 52.56 91 GLY A C 1
ATOM 709 O O . GLY A 1 91 ? 7.736 -1.141 -1.804 1.00 52.56 91 GLY A O 1
ATOM 710 N N . GLU A 1 92 ? 9.903 -1.487 -1.309 1.00 51.78 92 GLU A N 1
ATOM 711 C CA . GLU A 1 92 ? 9.870 -1.284 0.145 1.00 51.78 92 GLU A CA 1
ATOM 712 C C . GLU A 1 92 ? 9.503 0.159 0.551 1.00 51.78 92 GLU A C 1
ATOM 714 O O . GLU A 1 92 ? 8.729 0.392 1.480 1.00 51.78 92 GLU A O 1
ATOM 719 N N . LEU A 1 93 ? 9.981 1.161 -0.195 1.00 56.66 93 LEU A N 1
ATOM 720 C CA . LEU A 1 93 ? 9.741 2.579 0.113 1.00 56.66 93 LEU A CA 1
ATOM 721 C C . LEU A 1 93 ? 8.315 3.057 -0.228 1.00 56.66 93 LEU A C 1
ATOM 723 O O . LEU A 1 93 ? 7.892 4.134 0.200 1.00 56.66 93 LEU A O 1
ATOM 727 N N . LEU A 1 94 ? 7.555 2.289 -1.010 1.00 58.81 94 LEU A N 1
ATOM 728 C CA . LEU A 1 94 ? 6.387 2.803 -1.738 1.00 58.81 94 LEU A CA 1
ATOM 729 C C . LEU A 1 94 ? 5.053 2.358 -1.157 1.00 58.81 94 LEU A C 1
ATOM 731 O O . LEU A 1 94 ? 4.078 3.116 -1.186 1.00 58.81 94 LEU A O 1
ATOM 735 N N . GLU A 1 95 ? 5.021 1.165 -0.575 1.00 61.03 95 GLU A N 1
ATOM 736 C CA . GLU A 1 95 ? 3.916 0.715 0.269 1.00 61.03 95 GLU A CA 1
ATOM 737 C C . GLU A 1 95 ? 3.735 1.600 1.482 1.00 61.03 95 GLU A C 1
ATOM 739 O O . GLU A 1 95 ? 2.618 2.041 1.767 1.00 61.03 95 GLU A O 1
ATOM 744 N N . ASN A 1 96 ? 4.855 1.963 2.102 1.00 73.50 96 ASN A N 1
ATOM 745 C CA . ASN A 1 96 ? 4.890 2.930 3.184 1.00 73.50 96 ASN A CA 1
ATOM 746 C C . ASN A 1 96 ? 4.310 4.271 2.724 1.00 73.50 96 ASN A C 1
ATOM 748 O O . ASN A 1 96 ? 3.495 4.861 3.428 1.00 73.50 96 ASN A O 1
ATOM 752 N N . ALA A 1 97 ? 4.622 4.720 1.504 1.00 78.50 97 ALA A N 1
ATOM 753 C CA . ALA A 1 97 ? 4.071 5.963 0.970 1.00 78.50 97 ALA A CA 1
ATOM 754 C C . ALA A 1 97 ? 2.545 5.899 0.747 1.00 78.50 97 ALA A C 1
ATOM 756 O O . ALA A 1 97 ? 1.842 6.854 1.073 1.00 78.50 97 ALA A O 1
ATOM 757 N N . GLY A 1 98 ? 2.013 4.796 0.208 1.00 87.19 98 GLY A N 1
ATOM 758 C CA . GLY A 1 98 ? 0.565 4.610 0.031 1.00 87.19 98 GLY A CA 1
ATOM 759 C C . GLY A 1 98 ? -0.199 4.532 1.354 1.00 87.19 98 GLY A C 1
ATOM 760 O O . GLY A 1 98 ? -1.240 5.173 1.509 1.00 87.19 98 GLY A O 1
ATOM 761 N N . PHE A 1 99 ? 0.349 3.800 2.326 1.00 92.69 99 PHE A N 1
ATOM 762 C CA . PHE A 1 99 ? -0.198 3.717 3.677 1.00 92.69 99 PHE A CA 1
ATOM 763 C C . PHE A 1 99 ? -0.165 5.073 4.393 1.00 92.69 99 PHE A C 1
ATOM 765 O O . PHE A 1 99 ? -1.189 5.510 4.917 1.00 92.69 99 PHE A O 1
ATOM 772 N N . ASN A 1 100 ? 0.970 5.777 4.362 1.00 92.69 100 ASN A N 1
ATOM 773 C CA . ASN A 1 100 ? 1.123 7.082 5.008 1.00 92.69 100 ASN A CA 1
ATOM 774 C C . ASN A 1 100 ? 0.143 8.110 4.435 1.00 92.69 100 ASN A C 1
ATOM 776 O O . ASN A 1 100 ? -0.556 8.773 5.201 1.00 92.69 100 ASN A O 1
ATOM 780 N N . ARG A 1 101 ? -0.015 8.166 3.104 1.00 94.31 101 ARG A N 1
ATOM 781 C CA . ARG A 1 101 ? -1.028 9.032 2.478 1.00 94.31 101 ARG A CA 1
ATOM 782 C C . ARG A 1 101 ? -2.450 8.681 2.914 1.00 94.31 101 ARG A C 1
ATOM 784 O O . ARG A 1 101 ? -3.252 9.581 3.148 1.00 94.31 101 ARG A O 1
ATOM 791 N N . ALA A 1 102 ? -2.775 7.394 3.070 1.00 94.81 102 ALA A N 1
ATOM 792 C CA . ALA A 1 102 ? -4.082 6.991 3.588 1.00 94.81 102 ALA A CA 1
ATOM 793 C C . ALA A 1 102 ? -4.295 7.468 5.032 1.00 94.81 102 ALA A C 1
ATOM 795 O O . ALA A 1 102 ? -5.362 7.983 5.354 1.00 94.81 102 ALA A O 1
ATOM 796 N N . ILE A 1 103 ? -3.281 7.329 5.892 1.00 95.81 103 ILE A N 1
ATOM 797 C CA . ILE A 1 103 ? -3.320 7.792 7.285 1.00 95.81 103 ILE A CA 1
ATOM 798 C C . ILE A 1 103 ? -3.522 9.309 7.359 1.00 95.81 103 ILE A C 1
ATOM 800 O O . ILE A 1 103 ? -4.336 9.769 8.156 1.00 95.81 103 ILE A O 1
ATOM 804 N N . GLU A 1 104 ? -2.832 10.086 6.524 1.00 95.06 104 GLU A N 1
ATOM 805 C CA . GLU A 1 104 ? -2.964 11.549 6.466 1.00 95.06 104 GLU A CA 1
ATOM 806 C C . GLU A 1 104 ? -4.352 12.010 5.995 1.00 95.06 104 GLU A C 1
ATOM 808 O O . GLU A 1 104 ? -4.848 13.046 6.436 1.00 95.06 104 GLU A O 1
ATOM 813 N N . LYS A 1 105 ? -5.003 11.230 5.126 1.00 95.12 105 LYS A N 1
ATOM 814 C CA . LYS A 1 105 ? -6.288 11.575 4.499 1.00 95.12 105 LYS A CA 1
ATOM 815 C C . LYS A 1 105 ? -7.511 11.281 5.368 1.00 95.12 105 LYS A C 1
ATOM 817 O O . LYS A 1 105 ? -8.608 11.756 5.067 1.00 95.12 105 LYS A O 1
ATOM 822 N N . VAL A 1 106 ? -7.360 10.480 6.421 1.00 94.88 106 VAL A N 1
ATOM 823 C CA . VAL A 1 106 ? -8.476 10.020 7.258 1.00 94.88 106 VAL A CA 1
ATOM 824 C C . VAL A 1 106 ? -8.459 10.660 8.644 1.00 94.88 106 VAL A C 1
ATOM 826 O O . VAL A 1 106 ? -7.430 11.097 9.153 1.00 94.88 106 VAL A O 1
ATOM 829 N N . THR A 1 107 ? -9.626 10.703 9.288 1.00 94.69 107 THR A N 1
ATOM 830 C CA . THR A 1 107 ? -9.760 11.248 10.648 1.00 94.69 107 THR A CA 1
ATOM 831 C C . THR A 1 107 ? -8.996 10.408 11.670 1.00 94.69 107 THR A C 1
ATOM 833 O O . THR A 1 107 ? -8.851 9.198 11.489 1.00 94.69 107 THR A O 1
ATOM 836 N N . ASP A 1 108 ? -8.595 11.002 12.798 1.00 92.88 108 ASP A N 1
ATOM 837 C CA . ASP A 1 108 ? -7.857 10.286 13.854 1.00 92.88 108 ASP A CA 1
ATOM 838 C C . ASP A 1 108 ? -8.595 9.043 14.364 1.00 92.88 108 ASP A C 1
ATOM 840 O O . ASP A 1 108 ? -8.001 7.978 14.531 1.00 92.88 108 ASP A O 1
ATOM 844 N N . LYS A 1 109 ? -9.925 9.133 14.504 1.00 91.81 109 LYS A N 1
ATOM 845 C CA . LYS A 1 109 ? -10.772 7.977 14.829 1.00 91.81 109 LYS A CA 1
ATOM 846 C C . LYS A 1 109 ? -10.626 6.854 13.796 1.00 91.81 109 LYS A C 1
ATOM 848 O O . LYS A 1 109 ? -10.586 5.684 14.166 1.00 91.81 109 LYS A O 1
ATOM 853 N N . SER A 1 110 ? -10.552 7.195 12.513 1.00 94.50 110 SER A N 1
ATOM 854 C CA . SER A 1 110 ? -10.469 6.228 11.414 1.00 94.50 110 SER A CA 1
ATOM 855 C C . SER A 1 110 ? -9.069 5.630 11.254 1.00 94.50 110 SER A C 1
ATOM 857 O O . SER A 1 110 ? -8.970 4.478 10.840 1.00 94.50 110 SER A O 1
ATOM 859 N N . LYS A 1 111 ? -8.003 6.343 11.654 1.00 95.62 111 LYS A N 1
ATOM 860 C CA . LYS A 1 111 ? -6.620 5.817 11.663 1.00 95.62 111 LYS A CA 1
ATOM 861 C C . LYS A 1 111 ? -6.503 4.530 12.480 1.00 95.62 111 LYS A C 1
ATOM 863 O O . LYS A 1 111 ? -5.799 3.607 12.084 1.00 95.62 111 LYS A O 1
ATOM 868 N N . SER A 1 112 ? -7.258 4.427 13.579 1.00 95.06 112 SER A N 1
ATOM 869 C CA . SER A 1 112 ? -7.294 3.229 14.433 1.00 95.06 112 SER A CA 1
ATOM 870 C C . SER A 1 112 ? -7.706 1.944 13.700 1.00 95.06 112 SER A C 1
ATOM 872 O O . SER A 1 112 ? -7.350 0.858 14.161 1.00 95.06 112 SER A O 1
ATOM 874 N N . LYS A 1 113 ? -8.381 2.056 12.547 1.00 95.88 113 LYS A N 1
ATOM 875 C CA . LYS A 1 113 ? -8.808 0.929 11.708 1.00 95.88 113 LYS A CA 1
ATOM 876 C C . LYS A 1 113 ? -7.719 0.427 10.761 1.00 95.88 113 LYS A C 1
ATOM 878 O O . LYS A 1 113 ? -7.926 -0.599 10.130 1.00 95.88 113 LYS A O 1
ATOM 883 N N . LEU A 1 114 ? -6.595 1.132 10.618 1.00 97.25 114 LEU A N 1
ATOM 884 C CA . LEU A 1 114 ? -5.548 0.804 9.648 1.00 97.25 114 LEU A CA 1
ATOM 885 C C . LEU A 1 114 ? -4.279 0.301 10.344 1.00 97.25 114 LEU A C 1
ATOM 887 O O . LEU A 1 114 ? -3.868 0.843 11.372 1.00 97.25 114 LEU A O 1
ATOM 891 N N . ARG A 1 115 ? -3.635 -0.725 9.786 1.00 97.12 115 ARG A N 1
ATOM 892 C CA . ARG A 1 115 ? -2.309 -1.199 10.207 1.00 97.12 115 ARG A CA 1
ATOM 893 C C . ARG A 1 115 ? -1.434 -1.491 8.999 1.00 97.12 115 ARG A C 1
ATOM 895 O O . ARG A 1 115 ? -1.915 -1.998 7.987 1.00 97.12 115 ARG A O 1
ATOM 902 N N . LEU A 1 116 ? -0.150 -1.209 9.155 1.00 94.62 116 LEU A N 1
ATOM 903 C CA . LEU A 1 116 ? 0.895 -1.696 8.274 1.00 94.62 116 LEU A CA 1
ATOM 904 C C . LEU A 1 116 ? 1.501 -2.942 8.922 1.00 94.62 116 LEU A C 1
ATOM 906 O O . LEU A 1 116 ? 1.922 -2.899 10.078 1.00 94.62 116 LEU A O 1
ATOM 910 N N . MET A 1 117 ? 1.507 -4.049 8.191 1.00 95.19 117 MET A N 1
ATOM 911 C CA . MET A 1 117 ? 2.278 -5.238 8.532 1.00 95.19 117 MET A CA 1
ATOM 912 C C . MET A 1 117 ? 3.558 -5.189 7.705 1.00 95.19 117 MET A C 1
ATOM 914 O O . MET A 1 117 ? 3.561 -5.616 6.550 1.00 95.19 117 MET A O 1
ATOM 918 N N . ASP A 1 118 ? 4.610 -4.615 8.290 1.00 90.94 118 ASP A N 1
ATOM 919 C CA . ASP A 1 118 ? 5.893 -4.496 7.611 1.00 90.94 118 ASP A CA 1
ATOM 920 C C . ASP A 1 118 ? 6.680 -5.807 7.701 1.00 90.94 118 ASP A C 1
ATOM 922 O O . ASP A 1 118 ? 7.047 -6.257 8.788 1.00 90.94 118 ASP A O 1
ATOM 926 N N . ILE A 1 119 ? 6.869 -6.451 6.555 1.00 89.56 119 ILE A N 1
ATOM 927 C CA . ILE A 1 119 ? 7.533 -7.741 6.411 1.00 89.56 119 ILE A CA 1
ATOM 928 C C . ILE A 1 119 ? 8.772 -7.684 5.517 1.00 89.56 119 ILE A C 1
ATOM 930 O O . ILE A 1 119 ? 9.514 -8.662 5.508 1.00 89.56 119 ILE A O 1
ATOM 934 N N . THR A 1 120 ? 8.975 -6.612 4.743 1.00 85.25 120 THR A N 1
ATOM 935 C CA . THR A 1 120 ? 9.881 -6.635 3.585 1.00 85.25 120 THR A CA 1
ATOM 936 C C . THR A 1 120 ? 11.312 -6.955 4.004 1.00 85.25 120 THR A C 1
ATOM 938 O O . TH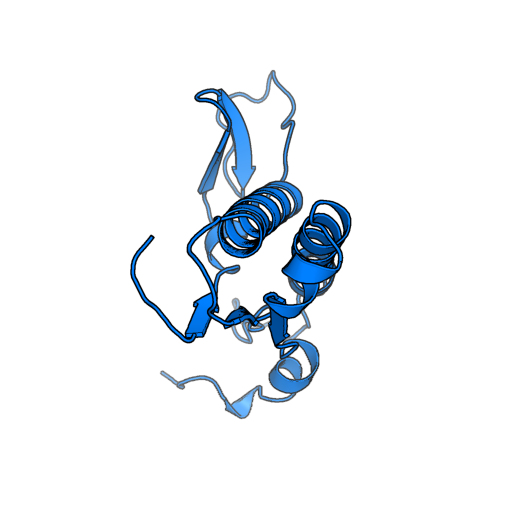R A 1 120 ? 11.887 -7.925 3.510 1.00 85.25 120 THR A O 1
ATOM 941 N N . GLU A 1 121 ? 11.843 -6.235 4.996 1.00 84.38 121 GLU A N 1
ATOM 942 C CA . GLU A 1 121 ? 13.202 -6.443 5.504 1.00 84.38 121 GLU A CA 1
ATOM 943 C C . GLU A 1 121 ? 13.351 -7.841 6.122 1.00 84.38 121 GLU A C 1
ATOM 945 O O . GLU A 1 121 ? 14.253 -8.602 5.770 1.00 84.38 121 GLU A O 1
ATOM 950 N N . ALA A 1 122 ? 12.416 -8.223 6.999 1.00 87.25 122 ALA A N 1
ATOM 951 C CA . ALA A 1 122 ? 12.437 -9.520 7.670 1.00 87.25 122 ALA A CA 1
ATOM 952 C C . ALA A 1 122 ? 12.403 -10.690 6.670 1.00 87.25 122 ALA A C 1
ATOM 954 O O . ALA A 1 122 ? 13.059 -11.712 6.879 1.00 87.25 122 ALA A O 1
ATOM 955 N N . PHE A 1 123 ? 11.650 -10.543 5.578 1.00 85.62 123 PHE A N 1
ATOM 956 C CA . PHE A 1 123 ? 11.516 -11.561 4.541 1.00 85.62 123 PHE A CA 1
ATOM 957 C C . PHE A 1 123 ? 12.695 -11.537 3.568 1.00 85.62 123 PHE A C 1
ATOM 959 O O . PHE A 1 123 ? 13.038 -12.590 3.037 1.00 85.62 123 PHE A O 1
ATOM 966 N N . GLY A 1 124 ? 13.376 -10.398 3.410 1.00 80.75 124 GLY A N 1
ATOM 967 C CA . GLY A 1 124 ? 14.612 -10.287 2.633 1.00 80.75 124 GLY A CA 1
ATOM 968 C C . GLY A 1 124 ? 15.749 -11.173 3.155 1.00 80.75 124 GLY A C 1
ATOM 969 O O . GLY A 1 124 ? 16.619 -11.563 2.382 1.00 80.75 124 GLY A O 1
ATOM 970 N N . TYR A 1 125 ? 15.722 -11.563 4.434 1.00 82.62 125 TYR A N 1
ATOM 971 C CA . TYR A 1 125 ? 16.663 -12.536 5.008 1.00 82.62 125 TYR A CA 1
ATOM 972 C C . TYR A 1 125 ? 16.301 -14.003 4.728 1.00 82.62 125 TYR A C 1
ATOM 974 O O . TYR A 1 125 ? 17.098 -14.895 5.017 1.00 82.62 125 TYR A O 1
ATOM 982 N N . ARG A 1 126 ? 15.105 -14.284 4.199 1.00 85.19 126 ARG A N 1
ATOM 983 C CA . ARG A 1 126 ? 14.565 -15.642 4.032 1.00 85.19 126 ARG A CA 1
ATOM 984 C C . ARG A 1 126 ? 14.684 -16.133 2.595 1.00 85.19 126 ARG A C 1
ATOM 986 O O . ARG A 1 126 ? 13.695 -16.509 1.966 1.00 85.19 126 ARG A O 1
ATOM 993 N N . HIS A 1 127 ? 15.910 -16.159 2.076 1.00 76.75 127 HIS A N 1
ATOM 994 C CA . HIS A 1 127 ? 16.203 -16.768 0.771 1.00 76.75 127 HIS A CA 1
ATOM 995 C C . HIS A 1 127 ? 15.828 -18.258 0.725 1.00 76.75 127 HIS A C 1
ATOM 997 O O . HIS A 1 127 ? 15.420 -18.754 -0.318 1.00 76.75 127 HIS A O 1
ATOM 1003 N N . ASP A 1 128 ? 15.894 -18.935 1.874 1.00 82.44 128 ASP A N 1
ATOM 1004 C CA . ASP A 1 128 ? 15.459 -20.318 2.105 1.00 82.44 128 ASP A CA 1
ATOM 1005 C C . ASP A 1 128 ? 13.928 -20.496 2.119 1.00 82.44 128 ASP A C 1
ATOM 1007 O O . ASP A 1 128 ? 13.435 -21.609 2.271 1.00 82.44 128 ASP A O 1
ATOM 1011 N N . GLY A 1 129 ? 13.165 -19.402 2.034 1.00 81.75 129 GLY A N 1
ATOM 1012 C CA . GLY A 1 129 ? 11.709 -19.403 2.161 1.00 81.75 129 GLY A CA 1
ATOM 1013 C C . GLY A 1 129 ? 10.942 -19.582 0.850 1.00 81.75 129 GLY A C 1
ATOM 1014 O O . GLY A 1 129 ? 9.711 -19.642 0.894 1.00 81.75 129 GLY A O 1
ATOM 1015 N N . HIS A 1 130 ? 11.613 -19.634 -0.306 1.00 79.38 130 HIS A N 1
ATOM 1016 C CA . HIS A 1 130 ? 10.925 -19.898 -1.570 1.00 79.38 130 HIS A CA 1
ATOM 1017 C C . HIS A 1 130 ? 10.592 -21.383 -1.723 1.00 79.38 130 HIS A C 1
ATOM 1019 O O . HIS A 1 130 ? 11.381 -22.230 -1.312 1.00 79.38 130 HIS A O 1
ATOM 1025 N N . PRO A 1 131 ? 9.446 -21.716 -2.345 1.00 77.50 131 PRO A N 1
ATOM 1026 C CA . PRO A 1 131 ? 9.258 -23.060 -2.856 1.00 77.50 131 PRO A CA 1
ATOM 1027 C C . PRO A 1 131 ? 10.309 -23.280 -3.950 1.00 77.50 131 PRO A C 1
ATOM 1029 O O . PRO A 1 131 ? 10.231 -22.658 -5.012 1.00 77.50 131 PRO A O 1
ATOM 1032 N N . ASP A 1 132 ? 11.316 -24.104 -3.659 1.00 67.75 132 ASP A N 1
ATOM 1033 C CA . ASP A 1 132 ? 12.230 -24.612 -4.681 1.00 67.75 132 ASP A CA 1
ATOM 1034 C C . ASP A 1 132 ? 11.416 -25.284 -5.813 1.00 67.75 132 ASP A C 1
ATOM 1036 O O . ASP A 1 132 ? 10.303 -25.765 -5.558 1.00 67.75 132 ASP A O 1
ATOM 1040 N N . PRO A 1 133 ? 11.923 -25.308 -7.061 1.00 59.62 133 PRO A N 1
ATOM 1041 C CA . PRO A 1 133 ? 11.346 -26.113 -8.137 1.00 59.62 133 PRO A CA 1
ATOM 1042 C C . PRO A 1 133 ? 11.220 -27.605 -7.797 1.00 59.62 133 PRO A C 1
ATOM 1044 O O . PRO A 1 133 ? 12.135 -28.147 -7.135 1.00 59.62 133 PRO A O 1
#

Sequence (133 aa):
MPGFDVVLLSSGHWFAKQYVYALNNEVVGGQLWWPDKSRSMKVNNTGAYGISAETVLSAFASHPNYTGLTIVRSYSPDHYEGGKFGPQQEGELLENAGFNRAIEKVTDKSKSKLRLMDITEAFGYRHDGHPDP

pLDDT: mean 84.2, std 15.22, range [38.47, 97.25]